Protein AF-A0AAW9JE90-F1 (afdb_monomer_lite)

Sequence (152 aa):
MRIMNDIERLLGTPGELNLLIGKIIEKVYIGNDDWSLRFVTNDGVIEWNTEGGCSNSVWFEHLDDLDVLIDATVIEIVGDRWGEWEDITQKDDEELVEQAFWKIKTNKGVCTIEVRNSHNGFYGGRVIEKMSIHTEEYFEIDTDWKEVTEEF

InterPro domains:
  IPR055871 Domain of unknown function DUF7448 [PF24240] (19-127)

Secondary structure (DSSP, 8-state):
--SHHHHHHHH--TTB--TTTTPEEEEEEEETTTTEEEEEEBTEEEEEEE--BTTEEEEEEEE--GGGTTTEEEEEEESBSS---EE-PPTT-SSEEEEEEEEEEESS-EEEEEEEEEESSS----EEEEE-SS-HHHHTT-TTEEE--S--

Structure (mmCIF, N/CA/C/O backbone):
data_AF-A0AAW9JE90-F1
#
_entry.id   AF-A0AAW9JE90-F1
#
loop_
_atom_site.group_PDB
_atom_site.id
_atom_site.type_symbol
_atom_site.label_atom_id
_atom_site.label_alt_id
_atom_site.label_comp_id
_atom_site.label_asym_id
_atom_site.label_entity_id
_atom_site.label_seq_id
_atom_site.pdbx_PDB_ins_code
_atom_site.Cartn_x
_atom_site.Cartn_y
_atom_site.Cartn_z
_atom_site.occupancy
_atom_site.B_iso_or_equiv
_atom_site.auth_seq_id
_atom_site.auth_comp_id
_atom_site.auth_asym_id
_atom_site.auth_atom_id
_atom_site.pdbx_PDB_model_num
ATOM 1 N N . MET A 1 1 ? 5.593 -26.409 24.084 1.00 43.88 1 MET A N 1
ATOM 2 C CA . MET A 1 1 ? 6.256 -25.537 23.096 1.00 43.88 1 MET A CA 1
ATOM 3 C C . MET A 1 1 ? 5.158 -24.837 22.305 1.00 43.88 1 MET A C 1
ATOM 5 O O . MET A 1 1 ? 4.655 -25.401 21.351 1.00 43.88 1 MET A O 1
ATOM 9 N N . ARG A 1 2 ? 4.651 -23.712 22.822 1.00 51.91 2 ARG A N 1
ATOM 10 C CA . ARG A 1 2 ? 3.477 -22.998 22.272 1.00 51.91 2 ARG A CA 1
ATOM 11 C C . ARG A 1 2 ? 3.704 -21.482 22.164 1.00 51.91 2 ARG A C 1
ATOM 13 O O . ARG A 1 2 ? 2.818 -20.781 21.726 1.00 51.91 2 ARG A O 1
ATOM 20 N N . ILE A 1 3 ? 4.887 -21.011 22.573 1.00 51.16 3 ILE A N 1
ATOM 21 C CA . ILE A 1 3 ? 5.242 -19.586 22.673 1.00 51.16 3 ILE A CA 1
ATOM 22 C C . ILE A 1 3 ? 5.917 -19.087 21.379 1.00 51.16 3 ILE A C 1
ATOM 24 O O . ILE A 1 3 ? 5.844 -17.907 21.071 1.00 51.16 3 ILE A O 1
ATOM 28 N N . MET A 1 4 ? 6.535 -19.979 20.591 1.00 40.31 4 MET A N 1
ATOM 29 C CA . MET A 1 4 ? 7.226 -19.598 19.347 1.00 40.31 4 MET A CA 1
ATOM 30 C C . MET A 1 4 ? 6.259 -19.169 18.226 1.00 40.31 4 MET A C 1
ATOM 32 O O . MET A 1 4 ? 6.551 -18.203 17.535 1.00 40.31 4 MET A O 1
ATOM 36 N N . ASN A 1 5 ? 5.076 -19.787 18.113 1.00 53.72 5 ASN A N 1
ATOM 37 C CA . ASN A 1 5 ? 4.129 -19.474 17.030 1.00 53.72 5 ASN A CA 1
ATOM 38 C C . ASN A 1 5 ? 3.402 -18.132 17.204 1.00 53.72 5 ASN A C 1
ATOM 40 O O . ASN A 1 5 ? 3.032 -17.513 16.212 1.00 53.72 5 ASN A O 1
ATOM 44 N N . ASP A 1 6 ? 3.178 -17.677 18.440 1.00 52.06 6 ASP A N 1
ATOM 45 C CA . ASP A 1 6 ? 2.464 -16.416 18.672 1.00 52.06 6 ASP A CA 1
ATOM 46 C C . ASP A 1 6 ? 3.367 -15.210 18.386 1.00 52.06 6 ASP A C 1
ATOM 48 O O . ASP A 1 6 ? 2.882 -14.199 17.894 1.00 52.06 6 ASP A O 1
ATOM 52 N N . ILE A 1 7 ? 4.683 -15.336 18.605 1.00 55.28 7 ILE A N 1
ATOM 53 C CA . ILE A 1 7 ? 5.665 -14.300 18.256 1.00 55.28 7 ILE A CA 1
ATOM 54 C C . ILE A 1 7 ? 5.848 -14.217 16.738 1.00 55.28 7 ILE A C 1
ATOM 56 O O . ILE A 1 7 ? 5.864 -13.120 16.205 1.00 55.28 7 ILE A O 1
ATOM 60 N N . GLU A 1 8 ? 5.917 -15.340 16.020 1.00 49.09 8 GLU A N 1
ATOM 61 C CA . GLU A 1 8 ? 5.988 -15.331 14.546 1.00 49.09 8 GLU A CA 1
ATOM 62 C C . GLU A 1 8 ? 4.708 -14.771 13.906 1.00 49.09 8 GLU A C 1
ATOM 64 O O . GLU A 1 8 ? 4.769 -14.081 12.893 1.00 49.09 8 GLU A O 1
ATOM 69 N N . ARG A 1 9 ? 3.550 -14.982 14.543 1.00 45.88 9 ARG A N 1
ATOM 70 C CA . ARG A 1 9 ? 2.270 -14.381 14.145 1.00 45.88 9 ARG A CA 1
ATOM 71 C C . ARG A 1 9 ? 2.161 -12.888 14.493 1.00 45.88 9 ARG A C 1
ATOM 73 O O . ARG A 1 9 ? 1.450 -12.168 13.804 1.00 45.88 9 ARG A O 1
ATOM 80 N N . LEU A 1 10 ? 2.844 -12.431 15.546 1.00 49.66 10 LEU A N 1
ATOM 81 C CA . LEU A 1 10 ? 2.946 -11.016 15.938 1.00 49.66 10 LEU A CA 1
ATOM 82 C C . LEU A 1 10 ? 4.021 -10.250 15.153 1.00 49.66 10 LEU A C 1
ATOM 84 O O . LEU A 1 10 ? 3.913 -9.037 15.017 1.00 49.66 10 LEU A O 1
ATOM 88 N N . LEU A 1 11 ? 5.059 -10.938 14.673 1.00 51.31 11 LEU A N 1
ATOM 89 C CA . LEU A 1 11 ? 6.193 -10.329 13.976 1.00 51.31 11 LEU A CA 1
ATOM 90 C C . LEU A 1 11 ? 6.138 -10.487 12.455 1.00 51.31 11 LEU A C 1
ATOM 92 O O . LEU A 1 11 ? 6.903 -9.803 11.784 1.00 51.31 11 LEU A O 1
ATOM 96 N N . GLY A 1 12 ? 5.253 -11.344 11.930 1.00 47.41 12 GLY A N 1
ATOM 97 C CA . GLY A 1 12 ? 5.176 -11.678 10.510 1.00 47.41 12 GLY A CA 1
ATOM 98 C C . GLY A 1 12 ? 6.434 -12.420 10.050 1.00 47.41 12 GLY A C 1
ATOM 99 O O . GLY A 1 12 ? 7.559 -11.936 10.164 1.00 47.41 12 GLY A O 1
ATOM 100 N N . THR A 1 13 ? 6.301 -13.631 9.514 1.00 47.91 13 THR A N 1
ATOM 101 C CA . THR A 1 13 ? 7.414 -14.220 8.756 1.00 47.91 13 THR A CA 1
ATOM 102 C C . THR A 1 13 ? 7.698 -13.332 7.536 1.00 47.91 13 THR A C 1
ATOM 104 O O . THR A 1 13 ? 6.768 -13.076 6.772 1.00 47.91 13 THR A O 1
ATOM 107 N N . PRO A 1 14 ? 8.943 -12.867 7.307 1.00 45.50 14 PRO A N 1
ATOM 108 C CA . PRO A 1 14 ? 9.251 -11.997 6.176 1.00 45.50 14 PRO A CA 1
ATOM 109 C C . PRO A 1 14 ? 8.944 -12.706 4.855 1.00 45.50 14 PRO A C 1
ATOM 111 O O . PRO A 1 14 ? 9.628 -13.664 4.496 1.00 45.50 14 PRO A O 1
ATOM 114 N N . GLY A 1 15 ? 7.936 -12.238 4.122 1.00 54.06 15 GLY A N 1
ATOM 115 C CA . GLY A 1 15 ? 7.583 -12.817 2.824 1.00 54.06 15 GLY A CA 1
ATOM 116 C C . GLY A 1 15 ? 6.136 -12.609 2.400 1.00 54.06 15 GLY A C 1
ATOM 117 O O . GLY A 1 15 ? 5.895 -12.449 1.211 1.00 54.06 15 GLY A O 1
ATOM 118 N N . GLU A 1 16 ? 5.204 -12.538 3.344 1.00 73.12 16 GLU A N 1
ATOM 119 C CA . GLU A 1 16 ? 3.779 -12.363 3.061 1.00 73.12 16 GLU A CA 1
ATOM 120 C C . GLU A 1 16 ? 3.282 -11.114 3.788 1.00 73.12 16 GLU A C 1
ATOM 122 O O . GLU A 1 16 ? 3.538 -10.970 4.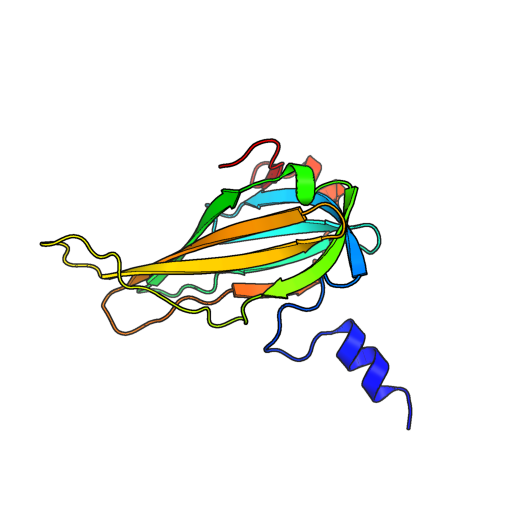981 1.00 73.12 16 GLU A O 1
ATOM 127 N N . LEU A 1 17 ? 2.630 -10.202 3.061 1.00 88.06 17 LEU A N 1
ATOM 128 C CA . LEU A 1 17 ? 2.050 -8.979 3.615 1.00 88.06 17 LEU A CA 1
ATOM 129 C C . LEU A 1 17 ? 0.787 -9.346 4.413 1.00 88.06 17 LEU A C 1
ATOM 131 O O . LEU A 1 17 ? -0.319 -9.345 3.882 1.00 88.06 17 LEU A O 1
ATOM 135 N N . ASN A 1 18 ? 0.954 -9.750 5.669 1.00 91.25 18 ASN A N 1
ATOM 136 C CA . ASN A 1 18 ? -0.070 -10.389 6.487 1.00 91.25 18 ASN A CA 1
ATOM 137 C C . ASN A 1 18 ? -0.504 -9.558 7.698 1.00 91.25 18 ASN A C 1
ATOM 139 O O . ASN A 1 18 ? -1.536 -9.874 8.296 1.00 91.25 18 ASN A O 1
ATOM 143 N N . LEU A 1 19 ? 0.243 -8.521 8.091 1.00 94.50 19 LEU A N 1
ATOM 144 C CA . LEU A 1 19 ? -0.030 -7.783 9.332 1.00 94.50 19 LEU A CA 1
ATOM 145 C C . LEU A 1 19 ? -1.405 -7.102 9.323 1.00 94.50 19 LEU A C 1
ATOM 147 O O . LEU A 1 19 ? -2.035 -6.980 10.377 1.00 94.50 19 LEU A O 1
ATOM 151 N N . LEU A 1 20 ? -1.893 -6.704 8.144 1.00 96.19 20 LEU A N 1
ATOM 152 C CA . LEU A 1 20 ? -3.212 -6.086 7.983 1.00 96.19 20 LEU A CA 1
ATOM 153 C C . LEU A 1 20 ? -4.370 -7.077 8.142 1.00 96.19 20 LEU A C 1
ATOM 155 O O . LEU A 1 20 ? -5.480 -6.659 8.462 1.00 96.19 20 LEU A O 1
ATOM 159 N N . ILE A 1 21 ? -4.154 -8.379 7.935 1.00 96.31 21 ILE A N 1
ATOM 160 C CA . ILE A 1 21 ? -5.243 -9.362 7.883 1.00 96.31 21 ILE A CA 1
ATOM 161 C C . ILE A 1 21 ? -5.981 -9.427 9.228 1.00 96.31 21 ILE A C 1
ATOM 163 O O . ILE A 1 21 ? -5.402 -9.657 10.292 1.00 96.31 21 ILE A O 1
ATOM 167 N N . GLY A 1 22 ? -7.303 -9.258 9.171 1.00 97.31 22 GLY A N 1
ATOM 168 C CA . GLY A 1 22 ? -8.196 -9.239 10.327 1.00 97.31 22 GLY A CA 1
ATOM 169 C C . GLY A 1 22 ? -8.240 -7.911 11.085 1.00 97.31 22 GLY A C 1
ATOM 170 O O . GLY A 1 22 ? -8.963 -7.828 12.080 1.00 97.31 22 GLY A O 1
ATOM 171 N N . LYS A 1 23 ? -7.497 -6.887 10.649 1.00 97.88 23 LYS A N 1
ATOM 172 C CA . LYS A 1 23 ? -7.554 -5.533 11.215 1.00 97.88 23 LYS A CA 1
ATOM 173 C C . LYS A 1 23 ? -8.655 -4.708 10.559 1.00 97.88 23 LYS A C 1
ATOM 175 O O . LYS A 1 23 ? -9.041 -4.974 9.420 1.00 97.88 23 LYS A O 1
ATOM 180 N N . ILE A 1 24 ? -9.148 -3.715 11.290 1.00 98.50 24 ILE A N 1
ATOM 181 C CA . ILE A 1 24 ? -10.007 -2.654 10.762 1.00 98.50 24 ILE A CA 1
ATOM 182 C C . ILE A 1 24 ? -9.108 -1.467 10.445 1.00 98.50 24 ILE A C 1
ATOM 184 O O . ILE A 1 24 ? -8.409 -1.007 11.344 1.00 98.50 24 ILE A O 1
ATOM 188 N N . ILE A 1 25 ? -9.108 -1.003 9.196 1.00 98.19 25 ILE A N 1
ATOM 189 C CA . ILE A 1 25 ? -8.354 0.192 8.795 1.00 98.19 25 ILE A CA 1
ATOM 190 C C . ILE A 1 25 ? -9.220 1.420 9.067 1.00 98.19 25 ILE A C 1
ATOM 192 O O . ILE A 1 25 ? -10.344 1.500 8.588 1.00 98.19 25 ILE A O 1
ATOM 196 N N . GLU A 1 26 ? -8.697 2.361 9.842 1.00 97.31 26 GLU A N 1
ATOM 197 C CA . GLU A 1 26 ? -9.390 3.579 10.274 1.00 97.31 26 GLU A CA 1
ATOM 198 C C . GLU A 1 26 ? -8.950 4.787 9.441 1.00 97.31 26 GLU A C 1
ATOM 200 O O . GLU A 1 26 ? -9.781 5.596 9.037 1.00 97.31 26 GLU A O 1
ATOM 205 N N . LYS A 1 27 ? -7.649 4.884 9.138 1.00 96.50 27 LYS A N 1
ATOM 206 C CA . LYS A 1 27 ? -7.061 5.929 8.288 1.00 96.50 27 LYS A CA 1
ATOM 207 C C . LYS A 1 27 ? -5.896 5.375 7.478 1.00 96.50 27 LYS A C 1
ATOM 209 O O . LYS A 1 27 ? -5.239 4.417 7.896 1.00 96.50 27 LYS A O 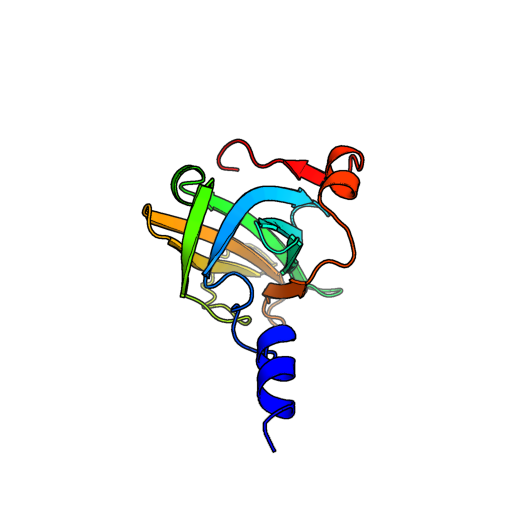1
ATOM 214 N N . VAL A 1 28 ? -5.598 6.027 6.360 1.00 96.88 28 VAL A N 1
ATOM 215 C CA . VAL A 1 28 ? -4.397 5.768 5.561 1.00 96.88 28 VAL A CA 1
ATOM 216 C C . VAL A 1 28 ? -3.613 7.058 5.401 1.00 96.88 28 VAL A C 1
ATOM 218 O O . VAL A 1 28 ? -4.195 8.115 5.183 1.00 96.88 28 VAL A O 1
ATOM 221 N N . TYR A 1 29 ? -2.293 6.972 5.503 1.00 96.06 29 TYR A N 1
ATOM 222 C CA . TYR A 1 29 ? -1.385 8.078 5.233 1.00 96.06 29 TYR A CA 1
ATOM 223 C C . TYR A 1 29 ? -0.379 7.670 4.167 1.00 96.06 29 TYR A C 1
ATOM 225 O O . TYR A 1 29 ? 0.109 6.539 4.183 1.00 96.06 29 TYR A O 1
ATOM 233 N N . ILE A 1 30 ? -0.034 8.614 3.301 1.00 95.81 30 ILE A N 1
ATOM 234 C CA . ILE A 1 30 ? 1.108 8.529 2.396 1.00 95.81 30 ILE A CA 1
ATOM 235 C C . ILE A 1 30 ? 2.166 9.539 2.837 1.00 95.81 30 ILE A C 1
ATOM 237 O O . ILE A 1 30 ? 1.842 10.621 3.333 1.00 95.81 30 ILE A O 1
ATOM 241 N N . GLY A 1 31 ? 3.433 9.177 2.710 1.00 92.12 31 GLY A N 1
ATOM 242 C CA . GLY A 1 31 ? 4.537 10.060 3.052 1.00 92.12 31 GLY A CA 1
ATOM 243 C C . GLY A 1 31 ? 5.854 9.550 2.502 1.00 92.12 31 GLY A C 1
ATOM 244 O O . GLY A 1 31 ? 5.903 8.517 1.830 1.00 92.12 31 GLY A O 1
ATOM 245 N N . ASN A 1 32 ? 6.923 10.278 2.833 1.00 83.81 32 ASN A N 1
ATOM 246 C CA . ASN A 1 32 ? 8.282 9.971 2.385 1.00 83.81 32 ASN A CA 1
ATOM 247 C C . ASN A 1 32 ? 8.393 9.956 0.847 1.00 83.81 32 ASN A C 1
ATOM 249 O O . ASN A 1 32 ? 8.837 8.965 0.280 1.00 83.81 32 ASN A O 1
ATOM 253 N N . ASP A 1 33 ? 7.930 11.030 0.193 1.00 87.62 33 ASP A N 1
ATOM 254 C CA . ASP A 1 33 ? 7.911 11.175 -1.274 1.00 87.62 33 ASP A CA 1
ATOM 255 C C . ASP A 1 33 ? 7.272 9.961 -1.985 1.00 87.62 33 ASP A C 1
ATOM 257 O O . ASP A 1 33 ? 7.820 9.407 -2.936 1.00 87.62 33 ASP A O 1
ATOM 261 N N . ASP A 1 34 ? 6.118 9.526 -1.470 1.00 92.81 34 ASP A N 1
ATOM 262 C CA . ASP A 1 34 ? 5.322 8.389 -1.953 1.00 92.81 34 ASP A CA 1
ATOM 263 C C . ASP A 1 34 ? 5.985 7.008 -1.777 1.00 92.81 34 ASP A C 1
ATOM 265 O O . ASP A 1 34 ? 5.581 6.016 -2.382 1.00 92.81 34 ASP A O 1
ATOM 269 N N . TRP A 1 35 ? 6.994 6.890 -0.909 1.00 94.62 35 TRP A N 1
ATOM 270 C CA . TRP A 1 35 ? 7.679 5.615 -0.633 1.00 94.62 35 TRP A CA 1
ATOM 271 C C . TRP A 1 35 ? 7.078 4.834 0.531 1.00 94.62 35 TRP A C 1
ATOM 273 O O . TRP A 1 35 ? 7.469 3.693 0.797 1.00 94.62 35 TRP A O 1
ATOM 283 N N . SER A 1 36 ? 6.134 5.428 1.256 1.00 95.12 36 SER A N 1
ATOM 284 C CA . SER A 1 36 ? 5.566 4.814 2.446 1.00 95.12 36 SER A CA 1
ATOM 285 C C . SER A 1 36 ? 4.061 5.025 2.534 1.00 95.12 36 SER A C 1
ATOM 287 O O . SER A 1 36 ? 3.580 6.156 2.535 1.00 95.12 36 SER A O 1
ATOM 289 N N . LEU A 1 37 ? 3.334 3.925 2.722 1.00 97.00 37 LEU A N 1
ATOM 290 C CA . LEU A 1 37 ? 1.949 3.921 3.175 1.00 97.00 37 LEU A CA 1
ATOM 291 C C . LEU A 1 37 ? 1.887 3.513 4.642 1.00 97.00 37 LEU A C 1
ATOM 293 O O . LEU A 1 37 ? 2.593 2.608 5.095 1.00 97.00 37 LEU A O 1
ATOM 297 N N . ARG A 1 38 ? 1.004 4.153 5.398 1.00 95.62 38 ARG A N 1
ATOM 298 C CA . ARG A 1 38 ? 0.690 3.778 6.775 1.00 95.62 38 ARG A CA 1
ATOM 299 C C . ARG A 1 38 ? -0.797 3.567 6.923 1.00 95.62 38 ARG A C 1
ATOM 301 O O . ARG A 1 38 ? -1.584 4.442 6.588 1.00 95.62 38 ARG A O 1
ATOM 308 N N . PHE A 1 39 ? -1.159 2.433 7.494 1.00 97.38 39 PHE A N 1
ATOM 309 C CA . PHE A 1 39 ? -2.527 2.069 7.814 1.00 97.38 39 PHE A CA 1
ATOM 310 C C . PHE A 1 39 ? -2.697 2.196 9.322 1.00 97.38 39 PHE A C 1
ATOM 312 O O . PHE A 1 39 ? -2.115 1.418 10.085 1.00 97.38 39 PHE A O 1
ATOM 319 N N . VAL A 1 40 ? -3.471 3.187 9.759 1.00 97.12 40 VAL A N 1
ATOM 320 C CA . VAL A 1 40 ? -3.939 3.250 11.144 1.00 97.12 40 VAL A CA 1
ATOM 321 C C . VAL A 1 40 ? -5.030 2.210 11.292 1.00 97.12 40 VAL A C 1
ATOM 323 O O . VAL A 1 40 ? -5.986 2.193 10.517 1.00 97.12 40 VAL A O 1
ATOM 326 N N . THR A 1 41 ? -4.863 1.315 12.258 1.00 97.25 41 THR A N 1
ATOM 327 C CA . THR A 1 41 ? -5.812 0.239 12.511 1.00 97.25 41 THR A CA 1
ATOM 328 C C . THR A 1 41 ? -6.238 0.206 13.966 1.00 97.25 41 THR A C 1
ATOM 330 O O . THR A 1 41 ? -5.546 0.716 14.849 1.00 97.25 41 THR A O 1
ATOM 333 N N . ASN A 1 42 ? -7.306 -0.539 14.232 1.00 95.88 42 ASN A N 1
ATOM 334 C CA . ASN A 1 42 ? -7.799 -0.802 15.581 1.00 95.88 42 ASN A CA 1
ATOM 335 C C . ASN A 1 42 ? -6.813 -1.563 16.505 1.00 95.88 42 ASN A C 1
ATOM 337 O O . ASN A 1 42 ? -7.154 -1.840 17.656 1.00 95.88 42 ASN A O 1
ATOM 341 N N . ASP A 1 43 ? -5.634 -1.961 16.010 1.00 93.62 43 ASP A N 1
ATOM 342 C CA . ASP A 1 43 ? -4.568 -2.639 16.768 1.00 93.62 43 ASP A CA 1
ATOM 343 C C . ASP A 1 43 ? -3.181 -2.002 16.534 1.00 93.62 43 ASP A C 1
ATOM 345 O O . ASP A 1 43 ? -2.146 -2.664 16.615 1.00 93.62 43 ASP A O 1
ATOM 349 N N . GLY A 1 44 ? -3.155 -0.705 16.216 1.00 93.50 44 GLY A N 1
ATOM 350 C CA . GLY A 1 44 ? -1.933 0.065 15.981 1.00 93.50 44 GLY A CA 1
ATOM 351 C C . GLY A 1 44 ? -1.691 0.380 14.507 1.00 93.50 44 GLY A C 1
ATOM 352 O O . GLY A 1 44 ? -2.570 0.208 13.664 1.00 93.50 44 GLY A O 1
ATOM 353 N N . VAL A 1 45 ? -0.494 0.877 14.192 1.00 95.56 45 VAL A N 1
ATOM 354 C CA . VAL A 1 45 ? -0.170 1.358 12.843 1.00 95.56 45 VAL A CA 1
ATOM 355 C C . VAL A 1 45 ? 0.740 0.381 12.115 1.00 95.56 45 VAL A C 1
ATOM 357 O O . VAL A 1 45 ? 1.809 0.027 12.612 1.00 95.56 45 VAL A O 1
ATOM 360 N N . ILE A 1 46 ? 0.327 -0.034 10.923 1.00 96.12 46 ILE A N 1
ATOM 361 C CA . ILE A 1 46 ? 1.107 -0.901 10.037 1.00 96.12 46 ILE A CA 1
ATOM 362 C C . ILE A 1 46 ? 1.672 -0.045 8.911 1.00 96.12 46 ILE A C 1
ATOM 364 O O . ILE A 1 46 ? 0.943 0.726 8.294 1.00 96.12 46 ILE A O 1
ATOM 368 N N . GLU A 1 47 ? 2.968 -0.171 8.645 1.00 95.31 47 GLU A N 1
ATOM 369 C CA . GLU A 1 47 ? 3.632 0.550 7.562 1.00 95.31 47 GLU A CA 1
ATOM 370 C C . GLU A 1 47 ? 3.948 -0.399 6.416 1.00 95.31 47 GLU A C 1
ATOM 372 O O . GLU A 1 47 ? 4.545 -1.453 6.641 1.00 95.31 47 GLU A O 1
ATOM 377 N N . TRP A 1 48 ? 3.626 0.015 5.198 1.00 96.25 48 TRP A N 1
ATOM 378 C CA . TRP A 1 48 ? 4.165 -0.543 3.969 1.00 96.25 48 TRP A CA 1
ATOM 379 C C . TRP A 1 48 ? 5.190 0.432 3.406 1.00 96.25 48 TRP A C 1
ATOM 381 O O . TRP A 1 48 ? 4.884 1.592 3.161 1.00 96.25 48 TRP A O 1
ATOM 391 N N . ASN A 1 49 ? 6.422 -0.031 3.229 1.00 95.38 49 ASN A N 1
ATOM 392 C CA . ASN A 1 49 ? 7.516 0.773 2.699 1.00 95.38 49 ASN A CA 1
ATOM 393 C C . ASN A 1 49 ? 8.017 0.154 1.407 1.00 95.38 49 ASN A C 1
ATOM 395 O O . ASN A 1 49 ? 8.227 -1.061 1.348 1.00 95.38 49 ASN A O 1
ATOM 399 N N . THR A 1 50 ? 8.257 0.983 0.407 1.00 95.12 50 THR A N 1
ATOM 400 C CA . THR A 1 50 ? 8.980 0.557 -0.777 1.00 95.12 50 THR A CA 1
ATOM 401 C C . THR A 1 50 ? 10.469 0.403 -0.447 1.00 95.12 50 THR A C 1
ATOM 403 O O . THR A 1 50 ? 11.040 1.136 0.364 1.00 95.12 50 THR A O 1
ATOM 406 N N . GLU A 1 51 ? 11.118 -0.608 -1.025 1.00 89.94 51 GLU A N 1
ATOM 407 C CA . GLU A 1 51 ? 12.560 -0.833 -0.877 1.00 89.94 51 GLU A CA 1
ATOM 408 C C . GLU A 1 51 ? 13.255 -0.532 -2.210 1.00 89.94 51 GLU A C 1
ATOM 410 O O . GLU A 1 51 ? 13.335 -1.381 -3.101 1.00 89.94 51 GLU A O 1
ATOM 415 N N . GLY A 1 52 ? 13.734 0.707 -2.333 1.00 80.44 52 GLY A N 1
ATOM 416 C CA . GLY A 1 52 ? 14.615 1.165 -3.406 1.00 80.44 52 GLY A CA 1
ATOM 417 C C . GLY A 1 52 ? 16.098 1.141 -3.017 1.00 80.44 52 GLY A C 1
ATOM 418 O O . GLY A 1 52 ? 16.485 0.787 -1.901 1.00 80.44 52 GLY A O 1
ATOM 419 N N . GLY A 1 53 ? 16.951 1.548 -3.947 1.00 76.88 53 GLY A N 1
ATOM 420 C CA . GLY A 1 53 ? 18.405 1.550 -3.826 1.00 76.88 53 GLY A CA 1
ATOM 421 C C . GLY A 1 53 ? 19.018 2.696 -4.628 1.00 76.88 53 GLY A C 1
ATOM 422 O O . GLY A 1 53 ? 18.324 3.502 -5.231 1.00 76.88 53 GLY A O 1
ATOM 423 N N . CYS A 1 54 ? 20.349 2.796 -4.675 1.00 77.88 54 CYS A N 1
ATOM 424 C CA . CYS A 1 54 ? 21.016 3.920 -5.355 1.00 77.88 54 CYS A CA 1
ATOM 425 C C . CYS A 1 54 ? 20.804 3.970 -6.881 1.00 77.88 54 CYS A C 1
ATOM 427 O O . CYS A 1 54 ? 21.250 4.914 -7.529 1.00 77.88 54 CYS A O 1
ATOM 429 N N . SER A 1 55 ? 20.198 2.939 -7.469 1.00 83.56 55 SER A N 1
ATOM 430 C CA . SER A 1 55 ? 19.943 2.832 -8.910 1.00 83.56 55 SER A CA 1
ATOM 431 C C . SER A 1 55 ? 18.555 2.268 -9.216 1.00 83.56 55 SER A C 1
ATOM 433 O O . SER A 1 55 ? 18.331 1.773 -10.320 1.00 83.56 55 SER A O 1
ATOM 435 N N . ASN A 1 56 ? 17.647 2.327 -8.237 1.00 89.25 56 ASN A N 1
ATOM 436 C CA . ASN A 1 56 ? 16.228 2.115 -8.463 1.00 89.25 56 ASN A CA 1
ATOM 437 C C . ASN A 1 56 ? 15.378 2.964 -7.515 1.00 89.25 56 ASN A C 1
ATOM 439 O O . ASN A 1 56 ? 15.670 3.057 -6.322 1.00 89.25 56 ASN A O 1
ATOM 443 N N . SER A 1 57 ? 14.317 3.548 -8.057 1.00 93.12 57 SER A N 1
ATOM 444 C CA . SER A 1 57 ? 13.302 4.278 -7.301 1.00 93.12 57 SER A CA 1
ATOM 445 C C . SER A 1 57 ? 12.025 3.458 -7.300 1.00 93.12 57 SER A C 1
ATOM 447 O O . SER A 1 57 ? 11.587 3.031 -8.365 1.00 93.12 57 SER A O 1
ATOM 449 N N . VAL A 1 58 ? 11.439 3.232 -6.125 1.00 95.75 58 VAL A N 1
ATOM 450 C CA . VAL A 1 58 ? 10.207 2.451 -5.972 1.00 95.75 58 VAL A CA 1
ATOM 451 C C . VAL A 1 58 ? 9.214 3.288 -5.185 1.00 95.75 58 VAL A C 1
ATOM 453 O O . VAL A 1 58 ? 9.563 3.761 -4.105 1.00 95.75 58 VAL A O 1
ATOM 456 N N . TRP A 1 59 ? 8.001 3.476 -5.694 1.00 96.88 59 TRP A N 1
ATOM 457 C CA . TRP A 1 59 ? 7.011 4.359 -5.071 1.00 96.88 59 TRP A CA 1
ATOM 458 C C . TRP A 1 59 ? 5.587 3.848 -5.282 1.00 96.88 59 TRP A C 1
ATOM 460 O O . TRP A 1 59 ? 5.312 3.118 -6.236 1.00 96.88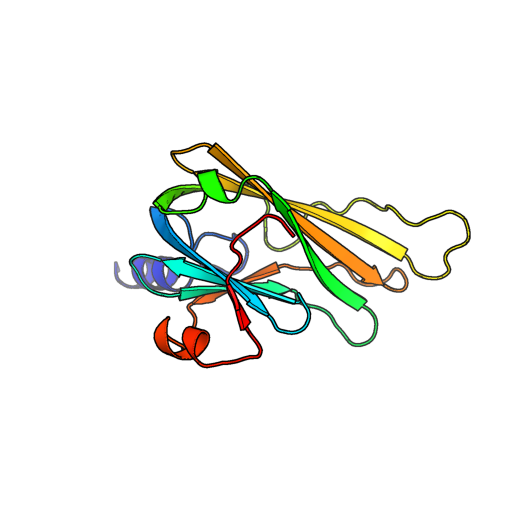 59 TRP A O 1
ATOM 470 N N . PHE A 1 60 ? 4.694 4.211 -4.367 1.00 97.88 60 PHE A N 1
ATOM 471 C CA . PHE A 1 60 ? 3.258 4.007 -4.506 1.00 97.88 60 PHE A CA 1
ATOM 472 C C . PHE A 1 60 ? 2.732 5.038 -5.499 1.00 97.88 60 PHE A C 1
ATOM 474 O O . PHE A 1 60 ? 2.795 6.233 -5.237 1.00 97.88 60 PHE A O 1
ATOM 481 N N . GLU A 1 61 ? 2.264 4.579 -6.652 1.00 97.62 61 GLU A N 1
ATOM 482 C CA . GLU A 1 61 ? 1.762 5.468 -7.700 1.00 97.62 61 GLU A CA 1
ATOM 483 C C . GLU A 1 61 ? 0.284 5.769 -7.494 1.00 97.62 61 GLU A C 1
ATOM 485 O O . GLU A 1 61 ? -0.111 6.921 -7.618 1.00 97.62 61 GLU A O 1
ATOM 490 N N . HIS A 1 62 ? -0.514 4.733 -7.212 1.00 97.00 62 HIS A N 1
ATOM 491 C CA . HIS A 1 62 ? -1.965 4.856 -7.184 1.00 97.00 62 HIS A CA 1
ATOM 492 C C . HIS A 1 62 ? -2.607 4.037 -6.067 1.00 97.00 62 HIS A C 1
ATOM 494 O O . HIS A 1 62 ? -2.140 2.936 -5.754 1.00 97.00 62 HIS A O 1
ATOM 500 N N . LEU A 1 63 ? -3.706 4.543 -5.502 1.00 97.06 63 LEU A N 1
ATOM 501 C CA . LEU A 1 63 ? -4.599 3.798 -4.608 1.00 97.06 63 LEU A CA 1
ATOM 502 C C . LEU A 1 63 ? -6.058 4.015 -5.018 1.00 97.06 63 LEU A C 1
ATOM 504 O O . LEU A 1 63 ? -6.590 5.111 -4.857 1.00 97.06 63 LEU A O 1
ATOM 508 N N . ASP A 1 64 ? -6.700 2.937 -5.465 1.00 94.56 64 ASP A N 1
ATOM 509 C CA . ASP A 1 64 ? -8.105 2.900 -5.889 1.00 94.56 64 ASP A CA 1
ATOM 510 C C . ASP A 1 64 ? -9.063 2.543 -4.740 1.00 94.56 64 ASP A C 1
ATOM 512 O O . ASP A 1 64 ? -8.704 1.783 -3.832 1.00 94.56 64 ASP A O 1
ATOM 516 N N . ASP A 1 65 ? -10.326 2.975 -4.846 1.00 94.88 65 ASP A N 1
ATOM 517 C CA . ASP A 1 65 ? -11.456 2.502 -4.030 1.00 94.88 65 ASP A CA 1
ATOM 518 C C . ASP A 1 65 ? -11.224 2.670 -2.511 1.00 94.88 65 ASP A C 1
ATOM 520 O O . ASP A 1 65 ? -11.467 1.768 -1.703 1.00 94.88 65 ASP A O 1
ATOM 524 N N . LEU A 1 66 ? -10.731 3.838 -2.083 1.00 95.62 66 LEU A N 1
ATOM 525 C CA . LEU A 1 66 ? -10.411 4.125 -0.674 1.00 95.62 66 LEU A CA 1
ATOM 526 C C . LEU A 1 66 ? -11.583 3.834 0.292 1.00 95.62 66 LEU A C 1
ATOM 528 O O . LEU A 1 66 ? -11.376 3.398 1.428 1.00 95.62 66 LEU A O 1
ATOM 532 N N . ASP A 1 67 ? -12.826 4.039 -0.141 1.00 96.69 67 ASP A N 1
ATOM 533 C CA . ASP A 1 67 ? -14.034 3.833 0.665 1.00 96.69 67 ASP A CA 1
ATOM 534 C C . ASP A 1 67 ? -14.266 2.363 1.061 1.00 96.69 67 ASP A C 1
ATOM 536 O O . ASP A 1 67 ? -14.866 2.085 2.109 1.00 96.69 67 ASP A O 1
ATOM 540 N N . VAL A 1 68 ? -13.756 1.409 0.274 1.00 97.44 68 VAL A N 1
ATOM 541 C CA . VAL A 1 68 ? -13.807 -0.020 0.618 1.00 97.44 68 VAL A CA 1
ATOM 542 C C . VAL A 1 68 ? -12.729 -0.413 1.628 1.00 97.44 68 VAL A C 1
ATOM 544 O O . VAL A 1 68 ? -12.798 -1.510 2.191 1.00 97.44 68 VAL A O 1
ATOM 547 N N . LEU A 1 69 ? -11.747 0.458 1.865 1.00 96.75 69 LEU A N 1
ATOM 548 C CA . LEU A 1 69 ? -10.642 0.249 2.794 1.00 96.75 69 LEU A CA 1
ATOM 549 C C . LEU A 1 69 ? -10.953 0.823 4.183 1.00 96.75 69 LEU A C 1
ATOM 551 O O . LEU A 1 69 ? -10.767 0.134 5.187 1.00 96.75 69 LEU A O 1
ATOM 555 N N . ILE A 1 70 ? -11.471 2.054 4.239 1.00 97.75 70 ILE A N 1
ATOM 556 C CA . ILE A 1 70 ? -11.771 2.760 5.494 1.00 97.75 70 ILE A CA 1
ATOM 557 C C . ILE A 1 70 ? -12.956 2.121 6.230 1.00 97.75 70 ILE A C 1
ATOM 559 O O . ILE A 1 70 ? -13.975 1.751 5.639 1.00 97.75 70 ILE A O 1
ATOM 563 N N . ASP A 1 71 ? -12.830 1.972 7.549 1.00 98.00 71 AS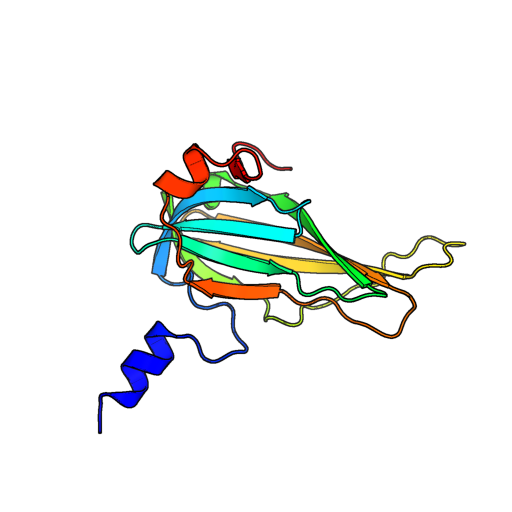P A N 1
ATOM 564 C CA . ASP A 1 71 ? -13.757 1.285 8.454 1.00 98.00 71 ASP A CA 1
ATOM 565 C C . ASP A 1 71 ? -14.105 -0.147 7.999 1.00 98.00 71 ASP A C 1
ATOM 567 O O . ASP A 1 71 ? -15.219 -0.639 8.226 1.00 98.00 71 ASP A O 1
ATOM 571 N N . ALA A 1 72 ? -13.195 -0.810 7.283 1.00 98.12 72 ALA A N 1
ATOM 572 C CA . ALA A 1 72 ? -13.388 -2.147 6.736 1.00 98.12 72 ALA A CA 1
ATOM 573 C C . ALA A 1 72 ? -12.430 -3.150 7.380 1.00 98.12 72 ALA A C 1
ATOM 575 O O . ALA A 1 72 ? -11.290 -2.830 7.705 1.00 98.12 72 ALA A O 1
ATOM 576 N N . THR A 1 73 ? -12.890 -4.389 7.556 1.00 98.50 73 THR A N 1
ATOM 577 C CA . THR A 1 73 ? -12.035 -5.487 8.018 1.00 98.50 73 THR A CA 1
ATOM 578 C C . THR A 1 73 ? -11.300 -6.089 6.833 1.00 98.50 73 THR A C 1
ATOM 580 O O . THR A 1 73 ? -11.944 -6.571 5.898 1.00 98.50 73 THR A O 1
ATOM 583 N N . VAL A 1 74 ? -9.971 -6.114 6.888 1.00 98.31 74 VAL A N 1
ATOM 584 C CA . VAL A 1 74 ? -9.138 -6.769 5.874 1.00 98.31 74 VAL A CA 1
ATOM 585 C C . VAL A 1 74 ? -9.286 -8.284 5.990 1.00 98.31 74 VAL A C 1
ATOM 587 O O . VAL A 1 74 ? -9.141 -8.862 7.068 1.00 98.31 74 VAL A O 1
ATOM 590 N N . ILE A 1 75 ? -9.575 -8.936 4.870 1.00 97.69 75 ILE A N 1
ATOM 591 C CA . ILE A 1 75 ? -9.789 -10.382 4.765 1.00 97.69 75 ILE A CA 1
ATOM 592 C C . ILE A 1 75 ? -8.551 -11.065 4.182 1.00 97.69 75 ILE A C 1
ATOM 594 O O . ILE A 1 75 ? -8.174 -12.142 4.638 1.00 97.69 75 ILE A O 1
ATOM 598 N N . GLU A 1 76 ? -7.935 -10.454 3.171 1.00 95.81 76 GLU A N 1
ATOM 599 C CA . GLU A 1 76 ? -6.852 -11.052 2.391 1.00 95.81 76 GLU A CA 1
ATOM 600 C C . GLU A 1 76 ? -6.030 -9.954 1.712 1.00 95.81 76 GLU A C 1
ATOM 602 O O . GLU A 1 76 ? -6.586 -8.945 1.271 1.00 95.81 76 GLU A O 1
ATOM 607 N N . ILE A 1 77 ? -4.728 -10.192 1.577 1.00 95.88 77 ILE A N 1
ATOM 608 C CA . ILE A 1 77 ? -3.845 -9.426 0.701 1.00 95.88 77 ILE A CA 1
ATOM 609 C C . ILE A 1 77 ? -3.468 -10.316 -0.486 1.00 95.88 77 ILE A C 1
ATOM 611 O O . ILE A 1 77 ? -3.053 -11.459 -0.295 1.00 95.88 77 ILE A O 1
ATOM 615 N N . VAL A 1 78 ? -3.641 -9.812 -1.709 1.00 94.00 78 VAL A N 1
ATOM 616 C CA . VAL A 1 78 ? -3.172 -10.475 -2.935 1.00 94.00 78 VAL A CA 1
ATOM 617 C C . VAL A 1 78 ? -1.900 -9.785 -3.398 1.00 94.00 78 VAL A C 1
ATOM 619 O O . VAL A 1 78 ? -1.918 -8.584 -3.668 1.00 94.00 78 VAL A O 1
ATOM 622 N N . GLY A 1 79 ? -0.832 -10.568 -3.507 1.00 88.44 79 GLY A N 1
ATOM 623 C CA . GLY A 1 79 ? 0.523 -10.097 -3.769 1.00 88.44 79 GLY A CA 1
ATOM 624 C C . GLY A 1 79 ? 1.441 -10.432 -2.596 1.00 88.44 79 GLY A C 1
ATOM 625 O O . GLY A 1 79 ? 1.008 -10.496 -1.446 1.00 88.44 79 GLY A O 1
ATOM 626 N N . ASP A 1 80 ? 2.711 -10.674 -2.891 1.00 88.75 80 ASP A N 1
ATOM 627 C CA . ASP A 1 80 ? 3.754 -10.847 -1.884 1.00 88.75 80 ASP A CA 1
ATOM 628 C C . ASP A 1 80 ? 4.662 -9.610 -1.847 1.00 88.75 80 ASP A C 1
ATOM 630 O O . ASP A 1 80 ? 4.409 -8.605 -2.510 1.00 88.75 80 ASP A O 1
ATOM 634 N N . ARG A 1 81 ? 5.739 -9.657 -1.064 1.00 89.88 81 ARG A N 1
ATOM 635 C CA . ARG A 1 81 ? 6.690 -8.536 -0.990 1.00 89.88 81 ARG A CA 1
ATOM 636 C C . ARG A 1 81 ? 7.432 -8.237 -2.300 1.00 89.88 81 ARG A C 1
ATOM 638 O O . ARG A 1 81 ? 8.094 -7.205 -2.378 1.00 89.88 81 ARG A O 1
ATOM 645 N N . TRP A 1 82 ? 7.431 -9.162 -3.258 1.00 90.88 82 TRP A N 1
ATOM 646 C CA . TRP A 1 82 ? 8.212 -9.084 -4.490 1.00 90.88 82 TRP A CA 1
ATOM 647 C C . TRP A 1 82 ? 7.433 -8.448 -5.621 1.00 90.88 82 TRP A C 1
ATOM 649 O O . TRP A 1 82 ? 8.060 -7.777 -6.423 1.00 90.88 82 TRP A O 1
ATOM 659 N N . GLY A 1 83 ? 6.112 -8.617 -5.650 1.00 89.81 83 GLY A N 1
ATOM 660 C CA . GLY A 1 83 ? 5.260 -8.085 -6.709 1.00 89.81 83 GLY A CA 1
ATOM 661 C C . GLY A 1 83 ? 5.371 -8.872 -8.019 1.00 89.81 83 GLY A C 1
ATOM 662 O O . GLY A 1 83 ? 6.383 -9.506 -8.323 1.00 89.81 83 GLY A O 1
ATOM 663 N N . GLU A 1 84 ? 4.301 -8.828 -8.808 1.00 92.50 84 GLU A N 1
ATOM 664 C CA . GLU A 1 84 ? 4.286 -9.318 -10.188 1.00 92.50 84 GLU A CA 1
ATOM 665 C C . GLU A 1 84 ? 4.499 -8.119 -11.121 1.00 92.50 84 GLU A C 1
ATOM 667 O O . GLU A 1 84 ? 3.545 -7.435 -11.483 1.00 92.50 84 GLU A O 1
ATOM 672 N N . TRP A 1 85 ? 5.764 -7.829 -11.437 1.00 93.50 85 TRP A N 1
ATOM 673 C CA . TRP A 1 85 ? 6.157 -6.654 -12.219 1.00 93.50 85 TRP A CA 1
ATOM 674 C C . TRP A 1 85 ? 5.893 -6.825 -13.718 1.00 93.50 85 TRP A C 1
ATOM 676 O O . TRP A 1 85 ? 6.249 -7.844 -14.318 1.00 93.50 85 TRP A O 1
ATOM 686 N N . GLU A 1 86 ? 5.306 -5.797 -14.321 1.00 94.94 86 GLU A N 1
ATOM 687 C CA . GLU A 1 86 ? 5.079 -5.650 -15.755 1.00 94.94 86 GLU A CA 1
ATOM 688 C C . GLU A 1 86 ? 5.886 -4.461 -16.287 1.00 94.94 86 GLU A C 1
ATOM 690 O O . GLU A 1 86 ? 5.777 -3.354 -15.765 1.00 94.94 86 GLU A O 1
ATOM 695 N N . ASP A 1 87 ? 6.676 -4.690 -17.339 1.00 94.69 87 ASP A N 1
ATOM 696 C CA . ASP A 1 87 ? 7.423 -3.644 -18.043 1.00 94.69 87 ASP A CA 1
ATOM 697 C C . ASP A 1 87 ? 6.458 -2.733 -18.819 1.00 94.69 87 ASP A C 1
ATOM 699 O O . ASP A 1 87 ? 5.765 -3.173 -19.743 1.00 94.69 87 ASP A O 1
ATOM 703 N N . ILE A 1 88 ? 6.437 -1.458 -18.436 1.00 95.25 88 ILE A N 1
ATOM 704 C CA . ILE A 1 88 ? 5.643 -0.390 -19.053 1.00 95.25 88 ILE A CA 1
ATOM 705 C C . ILE A 1 88 ? 6.522 0.702 -19.673 1.00 95.25 88 ILE A C 1
ATOM 707 O O . ILE A 1 88 ? 6.043 1.801 -19.962 1.00 95.25 88 ILE A O 1
ATOM 711 N N . THR A 1 89 ? 7.805 0.406 -19.885 1.00 93.19 89 THR A N 1
ATOM 712 C CA . THR A 1 89 ? 8.792 1.341 -20.429 1.00 93.19 89 THR A CA 1
ATOM 713 C C . THR A 1 89 ? 8.326 1.891 -21.774 1.00 93.19 89 THR A C 1
ATOM 715 O O . THR A 1 89 ? 7.926 1.136 -22.672 1.00 93.19 89 THR A O 1
ATOM 718 N N . GLN A 1 90 ? 8.381 3.216 -21.954 1.00 90.56 90 GLN A N 1
ATOM 719 C CA . GLN A 1 90 ? 8.017 3.791 -23.241 1.00 90.56 90 GLN A CA 1
ATOM 720 C C . GLN A 1 90 ? 9.123 3.544 -24.259 1.00 90.56 90 GLN A C 1
ATOM 722 O O . GLN A 1 90 ? 10.314 3.437 -23.963 1.00 90.56 90 GLN A O 1
ATOM 727 N N . LYS A 1 91 ? 8.713 3.451 -25.522 1.00 78.69 91 LYS A N 1
ATOM 728 C CA . LYS A 1 91 ? 9.661 3.315 -26.617 1.00 78.69 91 LYS A CA 1
ATOM 729 C C . LYS A 1 91 ? 10.540 4.570 -26.649 1.00 78.69 91 LYS A C 1
ATOM 731 O O . LYS A 1 91 ? 10.007 5.652 -26.857 1.00 78.69 91 LYS A O 1
ATOM 736 N N . ASP A 1 92 ? 11.849 4.365 -26.510 1.00 83.56 92 ASP A N 1
ATOM 737 C CA . ASP A 1 92 ? 12.924 5.372 -26.487 1.00 83.56 92 ASP A CA 1
ATOM 738 C C . ASP A 1 92 ? 13.352 5.875 -25.089 1.00 83.56 92 ASP A C 1
ATOM 740 O O . ASP A 1 92 ? 14.242 6.724 -25.014 1.00 83.56 92 ASP A O 1
ATOM 744 N N . ASP A 1 93 ? 12.820 5.309 -23.999 1.00 83.94 93 ASP A N 1
ATOM 745 C CA . ASP A 1 93 ? 13.336 5.570 -22.648 1.00 83.94 93 ASP A CA 1
ATOM 746 C C . ASP A 1 93 ? 14.658 4.821 -22.388 1.00 83.94 93 ASP A C 1
ATOM 748 O O . ASP A 1 93 ? 14.850 3.671 -22.794 1.00 83.94 93 ASP A O 1
ATOM 752 N N . GLU A 1 94 ? 15.594 5.491 -21.709 1.00 81.69 94 GLU A N 1
ATOM 753 C CA . GLU A 1 94 ? 16.878 4.902 -21.294 1.00 81.69 94 GLU A CA 1
ATOM 754 C C . GLU A 1 94 ? 16.770 4.129 -19.965 1.00 81.69 94 GLU A C 1
ATOM 756 O O . GLU A 1 94 ? 17.589 3.246 -19.697 1.00 81.69 94 GLU A O 1
ATOM 761 N N . GLU A 1 95 ? 15.764 4.451 -19.145 1.00 86.88 95 GLU A N 1
ATOM 762 C CA . GLU A 1 95 ? 15.445 3.784 -17.879 1.00 86.88 95 GLU A CA 1
ATOM 763 C C . GLU A 1 95 ? 14.240 2.857 -18.062 1.00 86.88 95 GLU A C 1
ATOM 765 O O . GLU A 1 95 ? 13.287 3.204 -18.757 1.00 86.88 95 GLU A O 1
ATOM 770 N N . LEU A 1 96 ? 14.285 1.678 -17.437 1.00 91.56 96 LEU A N 1
ATOM 771 C CA . LEU A 1 96 ? 13.155 0.757 -17.419 1.00 91.56 96 LEU A CA 1
ATOM 772 C C . LEU A 1 96 ? 12.180 1.178 -16.327 1.00 91.56 96 LEU A C 1
ATOM 774 O O . LEU A 1 96 ? 12.598 1.455 -15.201 1.00 91.56 96 LEU A O 1
ATOM 778 N N . VAL A 1 97 ? 10.893 1.182 -16.662 1.00 95.19 97 VAL A N 1
ATOM 779 C CA . VAL A 1 97 ? 9.805 1.430 -15.719 1.00 95.19 97 VAL A CA 1
ATOM 780 C C . VAL A 1 97 ? 8.908 0.207 -15.683 1.00 95.19 97 VAL A C 1
ATOM 782 O O . VAL A 1 97 ? 8.382 -0.230 -16.706 1.00 95.19 97 VAL A O 1
ATOM 785 N N . GLU A 1 98 ? 8.714 -0.325 -14.486 1.00 95.44 98 GLU A N 1
ATOM 786 C CA . GLU A 1 98 ? 7.830 -1.451 -14.223 1.00 95.44 98 GLU A CA 1
ATOM 787 C C . GLU A 1 98 ? 6.694 -1.030 -13.286 1.00 95.44 98 GLU A C 1
ATOM 789 O O . GLU A 1 98 ? 6.871 -0.159 -12.429 1.00 95.44 98 GLU A O 1
ATOM 794 N N . GLN A 1 99 ? 5.545 -1.691 -13.411 1.00 96.50 99 GLN A N 1
ATOM 795 C CA . GLN A 1 99 ? 4.409 -1.555 -12.499 1.00 96.50 99 GLN A CA 1
ATOM 796 C C . GLN A 1 99 ? 4.037 -2.904 -11.882 1.00 96.50 99 GLN A C 1
ATOM 798 O O . GLN A 1 99 ? 4.159 -3.944 -12.528 1.00 96.50 99 GLN A O 1
ATOM 803 N N . ALA A 1 100 ? 3.548 -2.894 -10.648 1.00 96.19 100 ALA A N 1
ATOM 804 C CA . ALA A 1 100 ? 2.963 -4.055 -9.989 1.00 96.19 100 ALA A CA 1
ATOM 805 C C . ALA A 1 100 ? 1.762 -3.629 -9.138 1.00 96.19 100 ALA A C 1
ATOM 807 O O . ALA A 1 100 ? 1.675 -2.484 -8.691 1.00 96.19 100 ALA A O 1
ATOM 808 N N . PHE A 1 101 ? 0.844 -4.567 -8.894 1.00 96.44 101 PHE A N 1
ATOM 809 C CA . PHE A 1 101 ? -0.393 -4.300 -8.163 1.00 96.44 101 PHE A CA 1
ATOM 810 C C . PHE A 1 101 ? -0.529 -5.176 -6.923 1.00 96.44 101 PHE A C 1
ATOM 812 O O . PHE A 1 101 ? -0.405 -6.401 -6.991 1.00 96.44 101 PHE A O 1
ATOM 819 N N . TRP A 1 102 ? -0.897 -4.548 -5.811 1.00 96.69 102 TRP A N 1
ATOM 820 C CA . TRP A 1 102 ? -1.326 -5.218 -4.588 1.00 96.69 102 TRP A CA 1
ATOM 821 C C . TRP A 1 102 ? -2.817 -5.009 -4.406 1.00 96.69 102 TRP A C 1
ATOM 823 O O . TRP A 1 102 ? -3.330 -3.922 -4.657 1.00 96.69 102 TRP A O 1
ATOM 833 N N . LYS A 1 103 ? -3.530 -6.042 -3.957 1.00 96.75 103 LYS A N 1
ATOM 834 C CA . LYS A 1 103 ? -4.966 -5.920 -3.673 1.00 96.75 103 LYS A CA 1
ATOM 835 C C . LYS A 1 103 ? -5.246 -6.192 -2.214 1.00 96.75 103 LYS A C 1
ATOM 837 O O . LYS A 1 103 ? -4.906 -7.261 -1.709 1.00 96.75 103 LYS A O 1
ATOM 842 N N . ILE A 1 104 ? -5.935 -5.260 -1.572 1.00 97.50 104 ILE A N 1
ATOM 843 C CA . ILE A 1 104 ? -6.436 -5.402 -0.212 1.00 97.50 104 ILE A CA 1
ATOM 844 C C . ILE A 1 104 ? -7.914 -5.763 -0.310 1.00 97.50 104 ILE A C 1
ATOM 846 O O . ILE A 1 104 ? -8.761 -4.922 -0.612 1.00 97.50 104 ILE A O 1
ATOM 850 N N . LYS A 1 105 ? -8.240 -7.037 -0.074 1.00 97.94 105 LYS A N 1
ATOM 851 C CA . LYS A 1 105 ? -9.635 -7.479 -0.014 1.00 97.94 105 LYS A CA 1
ATOM 852 C C . LYS A 1 105 ? -10.176 -7.229 1.380 1.00 97.94 105 LYS A C 1
ATOM 854 O O . LYS A 1 105 ? -9.608 -7.697 2.369 1.00 97.94 105 LYS A O 1
ATOM 859 N N . THR A 1 106 ? -11.315 -6.562 1.456 1.00 98.50 106 THR A N 1
ATOM 860 C CA . THR A 1 106 ? -12.007 -6.263 2.707 1.00 98.50 106 THR A CA 1
ATOM 861 C C . THR A 1 106 ? -13.412 -6.854 2.701 1.00 98.50 106 THR A C 1
ATOM 863 O O . THR A 1 106 ? -13.880 -7.427 1.716 1.00 98.50 106 THR A O 1
ATOM 866 N N . ASN A 1 107 ? -14.129 -6.704 3.812 1.00 98.44 107 ASN A N 1
ATOM 867 C CA . ASN A 1 107 ? -15.556 -7.013 3.868 1.00 98.44 107 ASN A CA 1
ATOM 868 C C . ASN A 1 107 ? -16.450 -6.009 3.109 1.00 98.44 107 ASN A C 1
ATOM 870 O O . ASN A 1 107 ? -17.659 -6.236 3.051 1.00 98.44 107 ASN A O 1
ATOM 874 N N . LYS A 1 108 ? -15.891 -4.923 2.554 1.00 98.38 108 LYS A N 1
ATOM 875 C CA . LYS A 1 108 ? -16.616 -3.909 1.768 1.00 98.38 108 LYS A CA 1
ATOM 876 C C . LYS A 1 108 ? -16.301 -3.948 0.271 1.00 98.38 108 LYS A C 1
ATOM 878 O O . LYS A 1 108 ? -17.123 -3.493 -0.515 1.00 98.38 108 LYS A O 1
ATOM 883 N N . GLY A 1 109 ? -15.165 -4.512 -0.132 1.00 98.06 109 GLY A N 1
ATOM 884 C CA . GLY A 1 109 ? -14.744 -4.529 -1.530 1.00 98.06 109 GLY A CA 1
ATOM 885 C C . GLY A 1 109 ? -13.276 -4.902 -1.689 1.00 98.06 109 GLY A C 1
ATOM 886 O O . GLY A 1 109 ? -12.719 -5.637 -0.870 1.00 98.06 109 GLY A O 1
ATOM 887 N N . VAL A 1 110 ? -12.662 -4.423 -2.766 1.00 97.94 110 VAL A N 1
ATOM 888 C CA . VAL A 1 110 ? -11.244 -4.640 -3.058 1.00 97.94 110 VAL A CA 1
ATOM 889 C C . VAL A 1 110 ? -10.626 -3.297 -3.401 1.00 97.94 110 VAL A C 1
ATOM 891 O O . VAL A 1 110 ? -11.012 -2.712 -4.398 1.00 97.94 110 VAL A O 1
ATOM 894 N N . CYS A 1 111 ? -9.671 -2.853 -2.591 1.00 97.81 111 CYS A N 1
ATOM 895 C CA . CYS A 1 111 ? -8.824 -1.705 -2.897 1.00 97.81 111 CYS A CA 1
ATOM 896 C C . CYS A 1 111 ? -7.576 -2.217 -3.629 1.00 97.81 111 CYS A C 1
ATOM 898 O O . CYS A 1 111 ? -7.033 -3.270 -3.267 1.00 97.81 111 CYS A O 1
ATOM 900 N N . THR A 1 112 ? -7.150 -1.512 -4.676 1.00 97.62 112 THR A N 1
ATOM 901 C CA . THR A 1 112 ? -5.959 -1.856 -5.464 1.00 97.62 112 THR A CA 1
ATOM 902 C C . THR A 1 112 ? -4.915 -0.761 -5.298 1.00 97.62 112 THR A C 1
ATOM 904 O O . THR A 1 112 ? -5.244 0.417 -5.326 1.00 97.62 112 THR A O 1
ATOM 907 N N . ILE A 1 113 ? -3.662 -1.161 -5.105 1.00 97.94 113 ILE A N 1
ATOM 908 C CA . ILE A 1 113 ? -2.522 -0.258 -4.973 1.00 97.94 113 ILE A CA 1
ATOM 909 C C . ILE A 1 113 ? -1.566 -0.540 -6.129 1.00 97.94 113 ILE A C 1
ATOM 911 O O . ILE A 1 113 ? -1.095 -1.673 -6.266 1.00 97.94 113 ILE A O 1
ATOM 915 N N . GLU A 1 114 ? -1.282 0.476 -6.940 1.00 97.75 114 GLU A N 1
ATOM 916 C CA . GLU A 1 114 ? -0.228 0.462 -7.956 1.00 97.75 114 GLU A CA 1
ATOM 917 C C . GLU A 1 114 ? 1.091 0.900 -7.319 1.00 97.75 114 GLU A C 1
ATOM 919 O O . GLU A 1 114 ? 1.171 1.921 -6.632 1.00 97.75 114 GLU A O 1
ATOM 924 N N . VAL A 1 115 ? 2.149 0.139 -7.573 1.00 97.25 115 VAL A N 1
ATOM 925 C CA . VAL A 1 115 ? 3.518 0.506 -7.211 1.00 97.25 115 VAL A CA 1
ATOM 926 C C . VAL A 1 115 ? 4.339 0.513 -8.482 1.00 97.25 115 VAL A C 1
ATOM 928 O O . VAL A 1 115 ? 4.208 -0.387 -9.316 1.00 97.25 115 VAL A O 1
ATOM 931 N N . ARG A 1 116 ? 5.216 1.501 -8.611 1.00 96.81 116 ARG A N 1
ATOM 932 C CA . ARG A 1 116 ? 6.145 1.617 -9.730 1.00 96.81 116 ARG A CA 1
ATOM 933 C C . ARG A 1 116 ? 7.581 1.440 -9.290 1.00 96.81 116 ARG A C 1
ATOM 935 O O . ARG A 1 116 ? 7.935 1.715 -8.145 1.00 96.81 116 ARG A O 1
ATOM 942 N N . ASN A 1 117 ? 8.398 0.966 -10.221 1.00 95.50 117 ASN A N 1
ATOM 943 C CA . ASN A 1 117 ? 9.831 0.770 -10.067 1.00 95.50 117 ASN A CA 1
ATOM 944 C C . ASN A 1 117 ? 10.537 1.327 -11.309 1.00 95.50 117 ASN A C 1
ATOM 946 O O . ASN A 1 117 ? 10.359 0.790 -12.397 1.00 95.50 117 ASN A O 1
ATOM 950 N N . SER A 1 118 ? 11.342 2.380 -11.152 1.00 94.56 118 SER A N 1
ATOM 951 C CA . SER A 1 118 ? 12.256 2.857 -12.201 1.00 94.56 118 SER A CA 1
ATOM 952 C C . SER A 1 118 ? 13.671 2.377 -11.905 1.00 94.56 118 SER A C 1
ATOM 954 O O . SER A 1 118 ? 14.158 2.566 -10.786 1.00 94.56 118 SER A O 1
ATOM 956 N N . HIS A 1 119 ? 14.337 1.751 -12.878 1.00 92.56 119 HIS A N 1
ATOM 957 C CA . HIS A 1 119 ? 15.673 1.179 -12.712 1.00 92.56 119 HIS A CA 1
ATOM 958 C C . HIS A 1 119 ? 16.420 0.983 -14.042 1.00 92.56 119 HIS A C 1
ATOM 960 O O . HIS A 1 119 ? 15.878 1.053 -15.138 1.00 92.56 119 HIS A O 1
ATOM 966 N N . ASN A 1 120 ? 17.706 0.648 -13.955 1.00 88.94 120 ASN A N 1
ATOM 967 C CA . ASN A 1 120 ? 18.586 0.412 -15.109 1.00 88.94 120 ASN A CA 1
ATOM 968 C C . ASN A 1 120 ? 18.619 -1.052 -15.616 1.00 88.94 120 ASN A C 1
ATOM 970 O O . ASN A 1 120 ? 19.579 -1.456 -16.273 1.00 88.94 120 ASN A O 1
ATOM 974 N N . GLY A 1 121 ? 17.631 -1.875 -15.248 1.00 83.69 121 GLY A N 1
ATOM 975 C CA . GLY A 1 121 ? 17.535 -3.293 -15.649 1.00 83.69 121 GLY A CA 1
ATOM 976 C C . GLY A 1 121 ? 18.149 -4.345 -14.727 1.00 83.69 121 GLY A C 1
ATOM 977 O O . GLY A 1 121 ? 18.111 -5.524 -15.067 1.00 83.69 121 GLY A O 1
ATOM 978 N N . PHE A 1 122 ? 18.674 -3.968 -13.556 1.00 79.06 122 PHE A N 1
ATOM 979 C CA . PHE A 1 122 ? 19.289 -4.928 -12.619 1.00 79.06 122 PHE A CA 1
ATOM 980 C C . PHE A 1 122 ? 18.563 -5.094 -11.273 1.00 79.06 122 PHE A C 1
ATOM 982 O O . PHE A 1 122 ? 18.976 -5.927 -10.464 1.00 79.06 122 PHE A O 1
ATOM 989 N N . TYR A 1 123 ? 17.501 -4.326 -11.020 1.00 78.62 123 TYR A N 1
ATOM 990 C CA . TYR A 1 123 ? 16.851 -4.223 -9.713 1.00 78.62 123 TYR A CA 1
ATOM 991 C C . TYR A 1 123 ? 15.335 -4.332 -9.844 1.00 78.62 123 TYR A C 1
ATOM 993 O O . TYR A 1 123 ? 14.747 -3.646 -10.667 1.00 78.62 123 TYR A O 1
ATOM 1001 N N . GLY A 1 124 ? 14.721 -5.162 -9.002 1.00 78.50 124 GLY A N 1
ATOM 1002 C CA . GLY A 1 124 ? 13.270 -5.189 -8.834 1.00 78.50 124 GLY A CA 1
ATOM 1003 C C . GLY A 1 124 ? 12.849 -4.365 -7.622 1.00 78.50 124 GLY A C 1
ATOM 1004 O O . GLY A 1 124 ? 13.607 -4.261 -6.649 1.00 78.50 124 GLY A O 1
ATOM 1005 N N . GLY A 1 125 ? 11.637 -3.821 -7.667 1.00 86.88 125 GLY A N 1
ATOM 1006 C CA . GLY A 1 125 ? 11.013 -3.179 -6.519 1.00 86.88 125 GLY A CA 1
ATOM 1007 C C . GLY A 1 125 ? 10.510 -4.195 -5.495 1.00 86.88 125 GLY A C 1
ATOM 1008 O O . GLY A 1 125 ? 10.316 -5.376 -5.795 1.00 86.88 125 GLY A O 1
ATOM 1009 N N . ARG A 1 126 ? 10.319 -3.744 -4.253 1.00 91.44 126 ARG A N 1
ATOM 1010 C CA . ARG A 1 126 ? 9.703 -4.543 -3.186 1.00 91.44 126 ARG A CA 1
ATOM 1011 C C . ARG A 1 126 ? 8.859 -3.667 -2.285 1.00 91.44 126 ARG A C 1
ATOM 1013 O O . ARG A 1 126 ? 9.203 -2.506 -2.071 1.00 91.44 126 ARG A O 1
ATOM 1020 N N . VAL A 1 127 ? 7.844 -4.272 -1.682 1.00 94.25 127 VAL A N 1
ATOM 1021 C CA . VAL A 1 127 ? 7.063 -3.679 -0.593 1.00 94.25 127 VAL A CA 1
ATOM 1022 C C . VAL A 1 127 ? 7.311 -4.477 0.679 1.00 94.25 127 VAL A C 1
ATOM 1024 O O . VAL A 1 127 ? 7.211 -5.703 0.697 1.00 94.25 127 VAL A O 1
ATOM 1027 N N . ILE A 1 128 ? 7.664 -3.785 1.756 1.00 93.19 128 ILE A N 1
ATOM 1028 C CA . ILE A 1 128 ? 7.951 -4.372 3.062 1.00 93.19 128 ILE A CA 1
ATOM 1029 C C . ILE A 1 128 ? 6.907 -3.896 4.054 1.00 93.19 128 ILE A C 1
ATOM 1031 O O . ILE A 1 128 ? 6.746 -2.689 4.236 1.00 93.19 128 ILE A O 1
ATOM 1035 N N . GLU A 1 129 ? 6.269 -4.829 4.757 1.00 93.12 129 GLU A N 1
ATOM 1036 C CA . GLU A 1 129 ? 5.442 -4.486 5.908 1.00 93.12 129 GLU A CA 1
ATOM 1037 C C . GLU A 1 129 ? 6.222 -4.527 7.221 1.00 93.12 129 GLU A C 1
ATOM 1039 O O . GLU A 1 129 ? 7.134 -5.337 7.412 1.00 93.12 129 GLU A O 1
ATOM 1044 N N . LYS A 1 130 ? 5.830 -3.669 8.158 1.00 92.50 130 LYS A N 1
ATOM 1045 C CA . LYS A 1 130 ? 6.247 -3.747 9.559 1.00 92.50 130 LYS A CA 1
ATOM 1046 C C . LYS A 1 130 ? 5.214 -3.077 10.456 1.00 92.50 130 LYS A C 1
ATOM 1048 O O . LYS A 1 130 ? 4.480 -2.190 10.023 1.00 92.50 130 LYS A O 1
ATOM 1053 N N . MET A 1 131 ? 5.220 -3.440 11.733 1.00 91.81 131 MET A N 1
ATOM 1054 C CA . MET A 1 131 ? 4.564 -2.622 12.749 1.00 91.81 131 MET A CA 1
ATOM 1055 C C . MET A 1 131 ? 5.332 -1.315 12.945 1.00 91.81 131 MET A C 1
ATOM 1057 O O . MET A 1 131 ? 6.550 -1.320 13.140 1.00 91.81 131 MET A O 1
ATOM 1061 N N . SER A 1 132 ? 4.610 -0.200 12.905 1.00 88.88 132 SER A N 1
ATOM 1062 C CA . SER A 1 132 ? 5.135 1.117 13.242 1.00 88.88 132 SER A CA 1
ATOM 1063 C C . SER A 1 132 ? 5.527 1.177 14.719 1.00 88.88 132 SER A C 1
ATOM 1065 O O . SER A 1 132 ? 4.848 0.630 15.589 1.00 88.88 132 SER A O 1
ATOM 1067 N N . ILE A 1 133 ? 6.611 1.897 15.010 1.00 86.19 133 ILE A N 1
ATOM 1068 C CA . ILE A 1 133 ? 6.966 2.297 16.382 1.00 86.19 133 ILE A CA 1
ATOM 1069 C C . ILE A 1 133 ? 6.231 3.572 16.823 1.00 86.19 133 ILE A C 1
ATOM 1071 O O . ILE A 1 133 ? 6.243 3.918 18.003 1.00 86.19 133 ILE A O 1
ATOM 1075 N N . HIS A 1 134 ? 5.640 4.283 15.865 1.00 85.62 134 HIS A N 1
ATOM 1076 C CA . HIS A 1 134 ? 4.916 5.532 16.043 1.00 85.62 134 HIS A CA 1
ATOM 1077 C C . HIS A 1 134 ? 3.407 5.270 16.071 1.00 85.62 134 HIS A C 1
ATOM 1079 O O . HIS A 1 134 ? 2.902 4.397 15.357 1.00 85.62 134 HIS A O 1
ATOM 1085 N N . THR A 1 135 ? 2.701 6.033 16.900 1.00 86.00 135 THR A N 1
ATOM 1086 C CA . THR A 1 135 ? 1.242 5.992 17.028 1.00 86.00 135 THR A CA 1
ATOM 1087 C C . THR A 1 135 ? 0.578 6.936 16.030 1.00 86.00 135 THR A C 1
ATOM 1089 O O . THR A 1 135 ? 1.252 7.745 15.396 1.00 86.00 135 THR A O 1
ATOM 1092 N N . GLU A 1 136 ? -0.747 6.852 15.912 1.00 82.44 136 GLU A N 1
ATOM 1093 C CA . GLU A 1 136 ? -1.545 7.764 15.088 1.00 82.44 136 GLU A CA 1
ATOM 1094 C C . GLU A 1 136 ? -1.247 9.241 15.388 1.00 82.44 136 GLU A C 1
ATOM 1096 O O . GLU A 1 136 ? -1.016 10.014 14.460 1.00 82.44 136 GLU A O 1
ATOM 1101 N N . GLU A 1 137 ? -1.157 9.625 16.668 1.00 85.06 137 GLU A N 1
ATOM 1102 C CA . GLU A 1 137 ? -0.977 11.030 17.059 1.00 85.06 137 GLU A CA 1
ATOM 1103 C C . GLU A 1 137 ? 0.342 11.627 16.560 1.00 85.06 137 GLU A C 1
ATOM 1105 O O . GLU A 1 137 ? 0.450 12.843 16.412 1.00 85.06 137 GLU A O 1
ATOM 1110 N N . TYR A 1 138 ? 1.359 10.794 16.310 1.00 83.12 138 TYR A N 1
ATOM 1111 C CA . TYR A 1 138 ? 2.615 11.260 15.730 1.00 83.12 138 TYR A CA 1
ATOM 1112 C C . TYR A 1 138 ? 2.412 11.739 14.283 1.00 83.12 138 TYR A C 1
ATOM 1114 O O . TYR A 1 138 ? 3.035 12.715 13.879 1.00 83.12 138 TYR A O 1
ATOM 1122 N N . PHE A 1 139 ? 1.538 11.093 13.508 1.00 78.56 139 PHE A N 1
ATOM 1123 C CA . PHE A 1 139 ? 1.355 11.407 12.085 1.00 78.56 139 PHE A CA 1
ATOM 1124 C C . PHE A 1 139 ? 0.419 12.585 11.854 1.00 78.56 139 PHE A C 1
ATOM 1126 O O . PHE A 1 139 ? 0.606 13.324 10.898 1.00 78.56 139 PHE A O 1
ATOM 1133 N N . GLU A 1 140 ? -0.536 12.817 12.752 1.00 80.06 140 GLU A N 1
ATOM 1134 C CA . GLU A 1 140 ? -1.425 13.983 12.658 1.00 80.06 140 GLU A CA 1
ATOM 1135 C C . GLU A 1 140 ? -0.677 15.321 12.807 1.00 80.06 140 GLU A C 1
ATOM 1137 O O . GLU A 1 140 ? -1.184 16.369 12.401 1.00 80.06 140 GLU A O 1
ATOM 1142 N N . ILE A 1 141 ? 0.524 15.301 13.397 1.00 84.62 141 ILE A N 1
ATOM 1143 C CA . ILE A 1 141 ? 1.357 16.493 13.611 1.00 84.62 141 ILE A CA 1
ATOM 1144 C C . ILE A 1 141 ? 2.573 16.573 12.680 1.00 84.62 141 ILE A C 1
ATOM 1146 O O . ILE A 1 141 ? 3.189 17.637 12.596 1.00 84.62 141 ILE A O 1
ATOM 1150 N N . ASP A 1 142 ? 2.944 15.472 12.025 1.00 85.00 142 ASP A N 1
ATOM 1151 C CA . ASP A 1 142 ? 4.117 15.391 11.156 1.00 85.00 142 ASP A CA 1
ATOM 1152 C C . ASP A 1 142 ? 3.728 15.769 9.720 1.00 85.00 142 ASP A C 1
ATOM 1154 O O . ASP A 1 142 ? 2.970 15.068 9.055 1.00 85.00 142 ASP A O 1
ATOM 1158 N N . THR A 1 143 ? 4.249 16.900 9.238 1.00 84.69 143 THR A N 1
ATOM 1159 C CA . THR A 1 143 ? 3.904 17.453 7.920 1.00 84.69 143 THR A CA 1
ATOM 1160 C C . THR A 1 143 ? 4.422 16.630 6.747 1.00 84.69 143 THR A C 1
ATOM 1162 O O . THR A 1 143 ? 4.000 16.877 5.620 1.00 84.69 143 THR A O 1
ATOM 1165 N N . ASP A 1 144 ? 5.319 15.676 6.999 1.00 88.25 144 ASP A N 1
ATOM 1166 C CA . ASP A 1 144 ? 5.838 14.769 5.972 1.00 88.25 144 ASP A CA 1
ATOM 1167 C C . ASP A 1 144 ? 4.829 13.656 5.624 1.00 88.25 144 ASP A C 1
ATOM 1169 O O . ASP A 1 144 ? 5.068 12.854 4.718 1.00 88.25 144 ASP A O 1
ATOM 1173 N N . TRP A 1 145 ? 3.695 13.610 6.336 1.00 91.31 145 TRP A N 1
ATOM 1174 C CA . TRP A 1 145 ? 2.613 12.654 6.139 1.00 91.31 145 TRP A CA 1
ATOM 1175 C C . TRP A 1 145 ? 1.326 13.363 5.753 1.00 91.31 145 TRP A 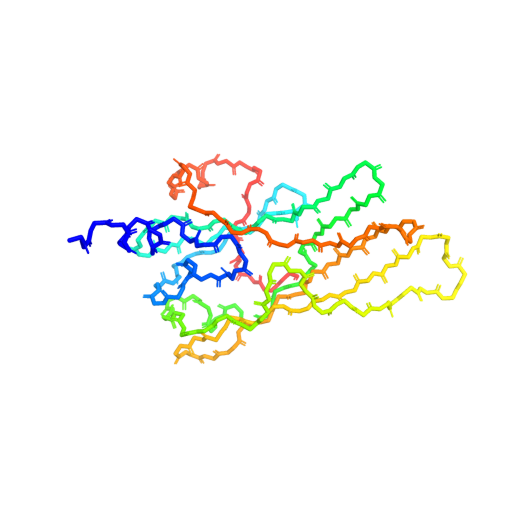C 1
ATOM 1177 O O . TRP A 1 145 ? 0.883 14.319 6.389 1.00 91.31 145 TRP A O 1
ATOM 1187 N N . LYS A 1 146 ?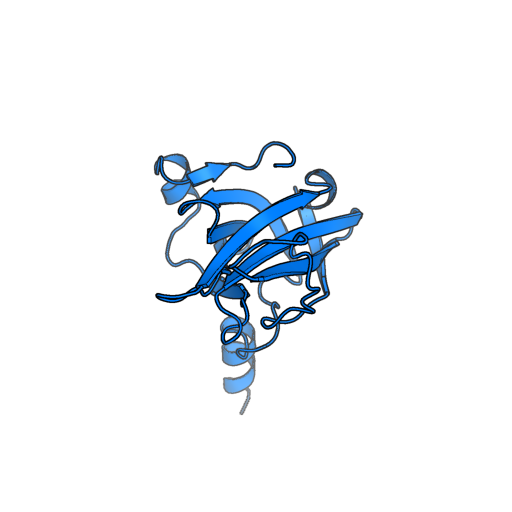 0.690 12.848 4.706 1.00 93.31 146 LYS A N 1
ATOM 1188 C CA . LYS A 1 146 ? -0.602 13.310 4.221 1.00 93.31 146 LYS A CA 1
ATOM 1189 C C . LYS A 1 146 ? -1.619 12.196 4.416 1.00 93.31 146 LYS A C 1
ATOM 1191 O O . LYS A 1 146 ? -1.424 11.087 3.922 1.00 93.31 146 LYS A O 1
ATOM 1196 N N . GLU A 1 147 ? -2.707 12.493 5.121 1.00 94.88 147 GLU A N 1
ATOM 1197 C CA . GLU A 1 147 ? -3.857 11.589 5.161 1.00 94.88 147 GLU A CA 1
ATOM 1198 C C . GLU A 1 147 ? -4.421 11.437 3.743 1.00 94.88 147 GLU A C 1
ATOM 1200 O O . GLU A 1 147 ? -4.659 12.421 3.035 1.00 94.88 147 GLU A O 1
ATOM 1205 N N . VAL A 1 148 ? -4.612 10.191 3.326 1.00 95.38 148 VAL A N 1
ATOM 1206 C CA . VAL A 1 148 ? -5.240 9.841 2.058 1.00 95.38 148 VAL A CA 1
ATOM 1207 C C . VAL A 1 148 ? -6.745 9.962 2.262 1.00 95.38 148 VAL A C 1
ATOM 1209 O O . VAL A 1 148 ? -7.356 9.135 2.933 1.00 95.38 148 VAL A O 1
ATOM 1212 N N . THR A 1 149 ? -7.332 11.033 1.731 1.00 94.44 149 THR A N 1
ATOM 1213 C CA . THR A 1 149 ? -8.772 11.334 1.833 1.00 94.44 149 THR A CA 1
ATOM 1214 C C . THR A 1 149 ? -9.520 11.150 0.512 1.00 94.44 149 THR A C 1
ATOM 1216 O O . THR A 1 149 ? -10.750 11.182 0.485 1.00 94.44 149 THR A O 1
ATOM 1219 N N . GLU A 1 150 ? -8.776 10.943 -0.570 1.00 91.06 150 GLU A N 1
ATOM 1220 C CA . GLU A 1 150 ? -9.228 10.642 -1.924 1.00 91.06 150 GLU A CA 1
ATOM 1221 C C . GLU A 1 150 ? -8.180 9.747 -2.600 1.00 91.06 150 GLU A C 1
ATOM 1223 O O . GLU A 1 150 ? -7.056 9.626 -2.103 1.00 91.06 150 GLU A O 1
ATOM 1228 N N . GLU A 1 151 ? -8.560 9.108 -3.703 1.00 89.94 151 GLU A N 1
ATOM 1229 C CA . GLU A 1 151 ? -7.631 8.391 -4.584 1.00 89.94 151 GLU A CA 1
ATOM 1230 C C . GLU A 1 151 ? -6.533 9.360 -5.059 1.00 89.94 151 GLU A C 1
ATOM 1232 O O . GLU A 1 151 ? -6.806 10.541 -5.305 1.00 89.94 151 GLU A O 1
ATOM 1237 N N . PHE A 1 152 ? -5.294 8.884 -5.157 1.00 88.81 152 PHE A N 1
ATOM 1238 C CA . PHE A 1 152 ? -4.138 9.668 -5.610 1.00 88.81 152 PHE A CA 1
ATOM 1239 C C . PHE A 1 152 ? -3.464 8.949 -6.754 1.00 88.81 152 PHE A C 1
ATOM 1241 O O . PHE A 1 152 ? -3.401 7.712 -6.635 1.00 88.81 152 PHE A O 1
#

pLDDT: mean 88.09, std 14.06, range [40.31, 98.5]

Organism: Bacillus thuringiensis (NCBI:txid1428)

Foldseek 3Di:
DPPVVVVCVVWPDQKAPPPQAQWAFAFWKAFDQQQKIWTQTPVFIKMKGKDDDPFKDKGWDKKPDVVCRHRWHFHDKDAIFQFDWDFPDDPPDQKTKIKGWMWTQTPRGIMIIIMMMIGRPPDGMGIGMGGDPDGPVVQVPDPRMDICPDMD

Radius of gyration: 15.95 Å; chains: 1; bounding box: 38×43×50 Å